Protein AF-B6XGQ4-F1 (afdb_monomer_lite)

pLDDT: mean 86.27, std 8.06, range [52.72, 95.56]

Secondary structure (DSSP, 8-state):
--HHHHHHHHHIIIIIS--SS-HHHHHHHHHHHHHHHHHHHHHHHHHSPPSEEEETTHHHHHHHHS----BSS--SSEEEEE--S--

Structure (mmCIF, N/CA/C/O backbone):
data_AF-B6XGQ4-F1
#
_entry.id   AF-B6XGQ4-F1
#
loop_
_atom_site.group_PDB
_atom_site.id
_atom_site.type_symbol
_atom_site.label_atom_id
_atom_site.label_alt_id
_atom_site.label_comp_id
_atom_site.label_asym_id
_atom_site.label_entity_id
_atom_site.label_seq_id
_atom_site.pdbx_PDB_ins_code
_atom_site.Cartn_x
_atom_site.Cartn_y
_atom_site.Cartn_z
_atom_site.occupancy
_atom_site.B_iso_or_equiv
_atom_site.auth_seq_id
_atom_site.auth_comp_id
_atom_site.auth_asym_id
_atom_site.auth_atom_id
_atom_site.pdbx_PDB_model_num
ATOM 1 N N . MET A 1 1 ? 13.606 0.183 5.482 1.00 52.72 1 MET A N 1
ATOM 2 C CA . MET A 1 1 ? 12.909 0.291 4.182 1.00 52.72 1 MET A CA 1
ATOM 3 C C . MET A 1 1 ? 11.434 0.014 4.447 1.00 52.72 1 MET A C 1
ATOM 5 O O . MET A 1 1 ? 11.172 -0.857 5.267 1.00 52.72 1 MET A O 1
ATOM 9 N N . ASP A 1 2 ? 10.497 0.773 3.872 1.00 81.19 2 ASP A N 1
ATOM 10 C CA . ASP A 1 2 ? 9.056 0.516 4.056 1.00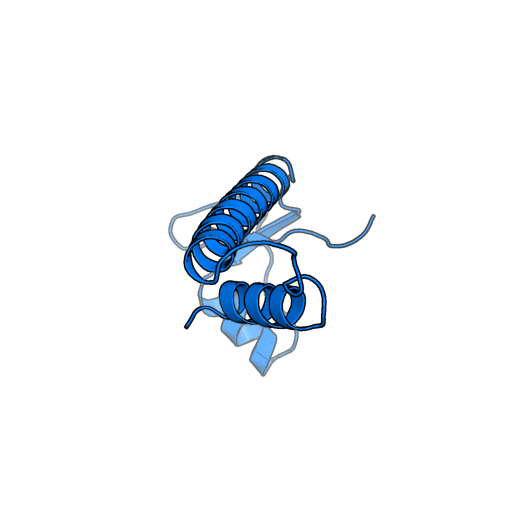 81.19 2 ASP A CA 1
ATOM 11 C C . ASP A 1 2 ? 8.691 -0.860 3.459 1.00 81.19 2 ASP A C 1
ATOM 13 O O . ASP A 1 2 ? 9.157 -1.199 2.369 1.00 81.19 2 ASP A O 1
ATOM 17 N N . LYS A 1 3 ? 7.876 -1.651 4.170 1.00 79.81 3 LYS A N 1
ATOM 18 C CA . LYS A 1 3 ? 7.376 -2.955 3.701 1.00 79.81 3 LYS A CA 1
ATOM 19 C C . LYS A 1 3 ? 6.655 -2.828 2.359 1.00 79.81 3 LYS A C 1
ATOM 21 O O . LYS A 1 3 ? 6.777 -3.715 1.522 1.00 79.81 3 LYS A O 1
ATOM 26 N N . SER A 1 4 ? 5.951 -1.714 2.142 1.00 78.94 4 SER A N 1
ATOM 27 C CA . SER A 1 4 ? 5.250 -1.437 0.883 1.00 78.94 4 SER A CA 1
ATOM 28 C C . SER A 1 4 ? 6.217 -1.383 -0.309 1.00 78.94 4 SER A C 1
ATOM 30 O O . SER A 1 4 ? 5.957 -1.957 -1.365 1.00 78.94 4 SER A O 1
ATOM 32 N N . ARG A 1 5 ? 7.381 -0.757 -0.111 1.00 83.69 5 ARG A N 1
ATOM 33 C CA . ARG A 1 5 ? 8.436 -0.662 -1.116 1.00 83.69 5 ARG A CA 1
ATOM 34 C C . ARG A 1 5 ? 9.092 -2.014 -1.371 1.00 83.69 5 ARG A C 1
ATOM 36 O O . ARG A 1 5 ? 9.305 -2.352 -2.526 1.00 83.69 5 ARG A O 1
ATOM 43 N N . GLN A 1 6 ? 9.358 -2.799 -0.327 1.00 88.38 6 GLN A N 1
ATOM 44 C CA . GLN A 1 6 ? 9.919 -4.147 -0.488 1.00 88.38 6 GLN A CA 1
ATOM 45 C C . GLN A 1 6 ? 9.010 -5.046 -1.336 1.00 88.38 6 GLN A C 1
ATOM 47 O O . GLN A 1 6 ? 9.488 -5.648 -2.290 1.00 88.38 6 GLN A O 1
ATOM 52 N N . GLN A 1 7 ? 7.701 -5.053 -1.064 1.00 86.62 7 GLN A N 1
ATOM 53 C CA . GLN A 1 7 ? 6.726 -5.828 -1.843 1.00 86.62 7 GLN A CA 1
ATOM 54 C C . GLN A 1 7 ? 6.702 -5.429 -3.324 1.00 86.62 7 GLN A C 1
ATOM 56 O O . GLN A 1 7 ? 6.674 -6.289 -4.203 1.00 86.62 7 GLN A O 1
ATOM 61 N N . PHE A 1 8 ? 6.741 -4.125 -3.617 1.00 89.88 8 PHE A N 1
ATOM 62 C CA . PHE A 1 8 ? 6.826 -3.643 -4.995 1.00 89.88 8 PHE A CA 1
ATOM 63 C C . PHE A 1 8 ? 8.131 -4.082 -5.676 1.00 89.88 8 PHE A C 1
ATOM 65 O O . PHE A 1 8 ? 8.117 -4.503 -6.830 1.00 89.88 8 PHE A O 1
ATOM 72 N N . GLU A 1 9 ? 9.264 -3.985 -4.978 1.00 88.81 9 GLU A N 1
ATOM 73 C CA . GLU A 1 9 ? 10.566 -4.357 -5.532 1.00 88.81 9 GLU A CA 1
ATOM 74 C C . GLU A 1 9 ? 10.677 -5.866 -5.786 1.00 88.81 9 GLU A C 1
ATOM 76 O O . GLU A 1 9 ? 11.210 -6.258 -6.821 1.00 88.81 9 GLU A O 1
ATOM 81 N N . GLU A 1 10 ? 10.130 -6.703 -4.902 1.00 90.50 10 GLU A N 1
ATOM 82 C CA . GLU A 1 10 ? 10.013 -8.153 -5.103 1.00 90.50 10 GLU A CA 1
ATOM 83 C C . GLU A 1 10 ? 9.166 -8.480 -6.336 1.00 90.50 10 GLU A C 1
ATOM 85 O O . GLU A 1 10 ? 9.608 -9.246 -7.194 1.00 90.50 10 GLU A O 1
ATOM 90 N N . TRP A 1 11 ? 7.992 -7.849 -6.475 1.00 88.88 11 TRP A N 1
ATOM 91 C CA . TRP A 1 11 ? 7.154 -7.991 -7.665 1.00 88.88 11 TRP A CA 1
ATOM 92 C C . TRP A 1 11 ? 7.915 -7.586 -8.932 1.00 88.88 11 TRP A C 1
ATOM 94 O O . TRP A 1 11 ? 8.019 -8.379 -9.865 1.00 88.88 11 TRP A O 1
ATOM 104 N N . PHE A 1 12 ? 8.518 -6.397 -8.955 1.00 87.69 12 PHE A N 1
ATOM 105 C CA . PHE A 1 12 ? 9.248 -5.904 -10.123 1.00 87.69 12 PHE A CA 1
ATOM 106 C C . PHE A 1 12 ? 10.399 -6.849 -10.511 1.00 87.69 12 PHE A C 1
ATOM 108 O O . PHE A 1 12 ? 10.582 -7.172 -11.683 1.00 87.69 12 PHE A O 1
ATOM 115 N N . ASN A 1 13 ? 11.138 -7.362 -9.526 1.00 86.56 13 ASN A N 1
ATOM 116 C CA . ASN A 1 13 ? 12.280 -8.246 -9.753 1.00 86.56 13 ASN A CA 1
ATOM 117 C C . ASN A 1 13 ? 11.889 -9.703 -10.075 1.00 86.56 13 ASN A C 1
ATOM 119 O O . ASN A 1 13 ? 12.737 -10.454 -10.550 1.00 86.56 13 ASN A O 1
ATOM 123 N N . SER A 1 14 ? 10.631 -10.116 -9.876 1.00 87.25 14 SER A N 1
ATOM 124 C CA . SER A 1 14 ? 10.148 -11.492 -10.122 1.00 87.25 14 SER A CA 1
ATOM 125 C C . SER A 1 14 ? 10.003 -11.891 -11.605 1.00 87.25 14 SER A C 1
ATOM 127 O O . SER A 1 14 ? 9.402 -12.915 -11.919 1.00 87.25 14 SER A O 1
ATOM 129 N N . GLY A 1 15 ? 10.569 -11.104 -12.524 1.00 75.88 15 GLY A N 1
ATOM 130 C CA . GLY A 1 15 ? 10.482 -11.311 -13.977 1.00 75.88 15 GLY A CA 1
ATOM 131 C C . GLY A 1 15 ? 9.744 -10.198 -14.722 1.00 75.88 15 GLY A C 1
ATOM 132 O O . GLY A 1 15 ? 9.703 -10.205 -15.946 1.00 75.88 15 GLY A O 1
ATOM 133 N N . HIS A 1 16 ? 9.205 -9.206 -14.009 1.00 72.00 16 HIS A N 1
ATOM 134 C CA . HIS A 1 16 ? 8.555 -8.035 -14.610 1.00 72.00 16 HIS A CA 1
ATOM 135 C C . HIS A 1 16 ? 9.538 -6.905 -14.975 1.00 72.00 16 HIS A C 1
ATOM 137 O O . HIS A 1 16 ? 9.174 -5.990 -15.710 1.00 72.00 16 HIS A O 1
ATOM 143 N N . GLY A 1 17 ? 10.780 -6.976 -14.486 1.00 67.88 17 GLY A N 1
ATOM 144 C CA . GLY A 1 17 ? 11.868 -6.037 -14.777 1.00 67.88 17 GLY A CA 1
ATOM 145 C C . GLY A 1 17 ? 12.802 -6.468 -15.914 1.00 67.88 17 GLY A C 1
ATOM 146 O O . GLY A 1 17 ? 13.692 -5.696 -16.279 1.00 67.88 17 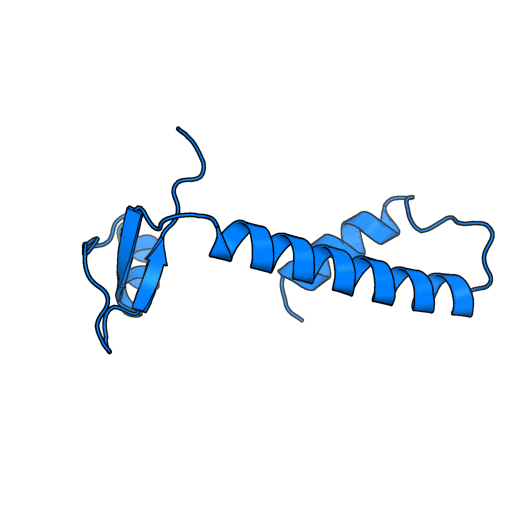GLY A O 1
ATOM 147 N N . ASP A 1 18 ? 12.615 -7.668 -16.482 1.00 75.19 18 ASP A N 1
ATOM 148 C CA . ASP A 1 18 ? 13.364 -8.117 -17.662 1.00 75.19 18 ASP A CA 1
ATOM 149 C C . ASP A 1 18 ? 12.769 -7.496 -18.928 1.00 75.19 18 ASP A C 1
ATOM 151 O O . ASP A 1 18 ? 11.953 -8.069 -19.648 1.00 75.19 18 ASP A O 1
ATOM 155 N N . LEU A 1 19 ? 13.114 -6.229 -19.118 1.00 78.75 19 LEU A N 1
ATOM 156 C CA . LEU A 1 19 ? 12.577 -5.375 -20.160 1.00 78.75 19 LEU A CA 1
ATOM 157 C C . LEU A 1 19 ? 13.702 -4.958 -21.111 1.00 78.75 19 LEU A C 1
ATOM 159 O O . LEU A 1 19 ? 14.843 -4.798 -20.664 1.00 78.75 19 LEU A O 1
ATOM 163 N N . PRO A 1 20 ? 13.402 -4.717 -22.403 1.00 86.31 20 PRO A N 1
ATOM 164 C CA . PRO A 1 20 ? 14.390 -4.347 -23.417 1.00 86.31 20 PRO A CA 1
ATOM 165 C C . PRO A 1 20 ? 14.827 -2.873 -23.289 1.00 86.31 20 PRO A C 1
ATOM 167 O O . PRO A 1 20 ? 14.844 -2.122 -24.262 1.00 86.31 20 PRO A O 1
ATOM 170 N N . TYR A 1 21 ? 15.163 -2.443 -22.073 1.00 84.81 21 TYR A N 1
ATOM 171 C CA . TYR A 1 21 ? 15.656 -1.112 -21.737 1.00 84.81 21 TYR A CA 1
ATOM 172 C C . TYR A 1 21 ? 17.097 -1.191 -21.229 1.00 84.81 21 TYR A C 1
ATOM 174 O O . TYR A 1 21 ? 17.551 -2.227 -20.741 1.00 84.81 21 TYR A O 1
ATOM 182 N N . SER A 1 22 ? 17.818 -0.071 -21.310 1.00 90.44 22 SER A N 1
ATOM 183 C CA . SER A 1 22 ? 19.094 0.080 -20.607 1.00 90.44 22 SER A CA 1
ATOM 184 C C . SER A 1 22 ? 18.890 -0.033 -19.095 1.00 90.44 22 SER A C 1
ATOM 186 O O . SER A 1 22 ? 17.788 0.199 -18.601 1.00 90.44 22 SER A O 1
ATOM 188 N N . GLU A 1 23 ? 19.953 -0.312 -18.340 1.00 88.62 23 GLU A N 1
ATOM 189 C CA . GLU A 1 23 ? 19.874 -0.356 -16.870 1.00 88.62 23 GLU A CA 1
ATOM 190 C C . GLU A 1 23 ? 19.305 0.945 -16.287 1.00 88.62 23 GLU A C 1
ATOM 192 O O . GLU A 1 23 ? 18.394 0.913 -15.463 1.00 88.62 23 GLU A O 1
ATOM 197 N N . LYS A 1 24 ? 19.725 2.098 -16.825 1.00 90.69 24 LYS A N 1
ATOM 198 C CA . LYS A 1 24 ? 19.147 3.394 -16.453 1.00 90.69 24 LYS A CA 1
ATOM 199 C C . LYS A 1 24 ? 17.652 3.487 -16.788 1.00 90.69 24 LYS A C 1
ATOM 201 O O . LYS A 1 24 ? 16.867 3.956 -15.971 1.00 90.69 24 LYS A O 1
ATOM 206 N N . GLY A 1 25 ? 17.243 3.001 -17.961 1.00 89.56 25 GLY A N 1
ATOM 207 C CA . GLY A 1 25 ? 15.833 2.960 -18.351 1.00 89.56 25 GLY A CA 1
ATOM 208 C C . GLY A 1 25 ? 14.987 2.058 -17.447 1.00 89.56 25 GLY A C 1
ATOM 209 O O . GLY A 1 25 ? 13.858 2.414 -17.117 1.00 89.56 25 GLY A O 1
ATOM 210 N N . LYS A 1 26 ? 15.537 0.926 -16.987 1.00 88.00 26 LYS A N 1
ATOM 211 C CA . LYS A 1 26 ? 14.876 0.041 -16.015 1.00 88.00 26 LYS A CA 1
ATOM 212 C C . LYS A 1 26 ? 14.709 0.723 -14.657 1.00 88.00 26 LYS A C 1
ATOM 214 O O . LYS A 1 26 ? 13.640 0.612 -14.061 1.00 88.00 26 LYS A O 1
ATOM 219 N N . GLU A 1 27 ? 15.721 1.447 -14.180 1.00 89.38 27 GLU A N 1
ATOM 220 C CA . GLU A 1 27 ? 15.640 2.221 -12.932 1.00 89.38 27 GLU A CA 1
ATOM 221 C C . GLU A 1 27 ? 14.579 3.325 -12.998 1.00 89.38 27 GLU A C 1
ATOM 223 O O . GLU A 1 27 ? 13.756 3.447 -12.088 1.00 89.38 27 GLU A O 1
ATOM 228 N N . ASP A 1 28 ? 14.567 4.100 -14.085 1.00 91.31 28 ASP A N 1
ATOM 229 C CA . ASP A 1 28 ? 13.605 5.189 -14.274 1.00 91.31 28 ASP A CA 1
ATOM 230 C C . ASP A 1 28 ? 12.171 4.644 -14.377 1.00 91.31 28 ASP A C 1
ATOM 232 O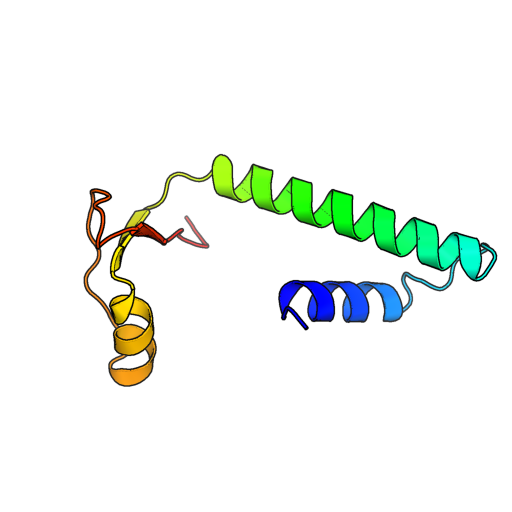 O . ASP A 1 28 ? 1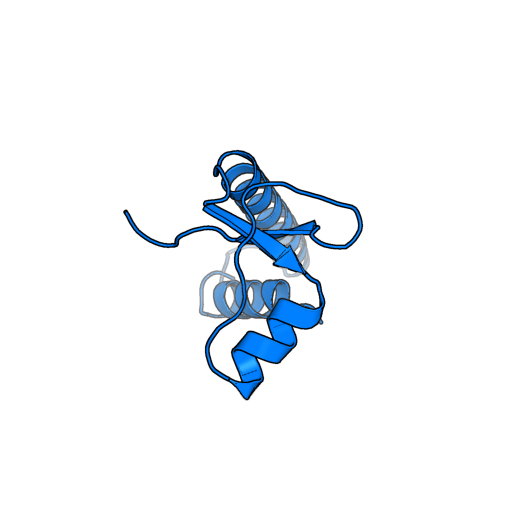1.246 5.174 -13.755 1.00 91.31 28 ASP A O 1
ATOM 236 N N . LEU A 1 29 ? 11.989 3.523 -15.081 1.00 89.56 29 LEU A N 1
ATOM 237 C CA . LEU A 1 29 ? 10.704 2.837 -15.163 1.00 89.56 29 LEU A CA 1
ATOM 238 C C . LEU A 1 29 ? 10.255 2.288 -13.803 1.00 89.56 29 LEU A C 1
ATOM 240 O O . LEU A 1 29 ? 9.094 2.455 -13.429 1.00 89.56 29 LEU A O 1
ATOM 244 N N . LYS A 1 30 ? 11.163 1.671 -13.039 1.00 89.50 30 LYS A N 1
ATOM 245 C CA . LYS A 1 30 ? 10.881 1.175 -11.686 1.00 89.50 30 LYS A CA 1
ATOM 246 C C . LYS A 1 30 ? 10.387 2.305 -10.778 1.00 89.50 30 LYS A C 1
ATOM 248 O O . LYS A 1 30 ? 9.419 2.118 -10.043 1.00 89.50 30 LYS A O 1
ATOM 253 N N . ALA A 1 31 ? 11.012 3.481 -10.854 1.00 91.06 31 ALA A N 1
ATOM 254 C CA . ALA A 1 31 ? 10.600 4.655 -10.091 1.00 91.06 31 ALA A CA 1
ATOM 255 C C . ALA A 1 31 ? 9.203 5.157 -10.499 1.00 91.06 31 ALA A C 1
ATOM 257 O O . ALA A 1 31 ? 8.360 5.391 -9.632 1.00 91.06 31 ALA A O 1
ATOM 258 N N . LEU A 1 32 ? 8.931 5.270 -11.803 1.00 93.06 32 LEU A N 1
ATOM 259 C CA . LEU A 1 32 ? 7.635 5.725 -12.317 1.00 93.06 32 LEU A CA 1
ATOM 260 C C . LEU A 1 32 ? 6.492 4.760 -11.963 1.00 93.06 32 LEU A C 1
ATOM 262 O O . LEU A 1 32 ? 5.401 5.189 -11.574 1.00 93.06 32 LEU A O 1
ATOM 266 N N . LEU A 1 33 ? 6.737 3.453 -12.070 1.00 91.75 33 LEU A N 1
ATOM 267 C CA . LEU A 1 33 ? 5.769 2.423 -11.695 1.00 91.75 33 LEU A CA 1
ATOM 268 C C . LEU A 1 33 ? 5.475 2.457 -10.195 1.00 91.75 33 LEU A C 1
ATOM 270 O O . LEU A 1 33 ? 4.312 2.364 -9.806 1.00 91.75 33 LEU A O 1
ATOM 274 N N . PHE A 1 34 ? 6.498 2.658 -9.359 1.00 90.81 34 PHE A N 1
ATOM 275 C CA . PHE A 1 34 ? 6.306 2.804 -7.918 1.00 90.81 34 PHE A CA 1
ATOM 276 C C . PHE A 1 34 ? 5.443 4.026 -7.579 1.00 90.81 34 PHE A C 1
ATOM 278 O O . PHE A 1 34 ? 4.491 3.904 -6.811 1.00 90.81 34 PHE A O 1
ATOM 285 N N . GLN A 1 35 ? 5.725 5.185 -8.184 1.00 91.69 35 GLN A N 1
ATOM 286 C CA . GLN A 1 35 ? 4.927 6.403 -7.989 1.00 91.69 35 GLN A CA 1
ATOM 287 C C . GLN A 1 35 ? 3.468 6.202 -8.411 1.00 91.69 35 GLN A C 1
ATOM 289 O O . GLN A 1 35 ? 2.553 6.571 -7.678 1.00 91.69 35 GLN A O 1
ATOM 294 N N . SER A 1 36 ? 3.250 5.574 -9.568 1.00 90.75 36 SER A N 1
ATOM 295 C CA . SER A 1 36 ? 1.907 5.295 -10.092 1.00 90.75 36 SER A CA 1
ATOM 296 C C . SER A 1 36 ? 1.133 4.335 -9.185 1.00 90.75 36 SER A C 1
ATOM 298 O O . SER A 1 36 ? -0.041 4.555 -8.888 1.00 90.75 36 SER A O 1
ATOM 300 N N . TRP A 1 37 ? 1.804 3.289 -8.697 1.00 88.00 37 TRP A N 1
ATOM 301 C CA . TRP A 1 37 ? 1.239 2.342 -7.739 1.00 88.00 37 TRP A CA 1
ATOM 302 C C . TRP A 1 37 ? 0.877 3.018 -6.414 1.00 88.00 37 TRP A C 1
ATOM 304 O O . TRP A 1 37 ? -0.229 2.825 -5.906 1.00 88.00 37 TRP A O 1
ATOM 314 N N . GLN A 1 38 ? 1.770 3.852 -5.877 1.00 87.38 38 GLN A N 1
ATOM 315 C CA . GLN A 1 38 ? 1.520 4.596 -4.646 1.00 87.38 38 GLN A CA 1
ATOM 316 C C . GLN A 1 38 ? 0.318 5.543 -4.803 1.00 87.38 38 GLN A C 1
ATOM 318 O O . GLN A 1 38 ? -0.598 5.494 -3.984 1.00 87.38 38 GLN A O 1
ATOM 323 N N . ALA A 1 39 ? 0.263 6.321 -5.889 1.00 86.44 39 ALA A N 1
ATOM 324 C CA . ALA A 1 39 ? -0.849 7.229 -6.175 1.00 86.44 39 ALA A CA 1
ATOM 325 C C . ALA A 1 39 ? -2.190 6.488 -6.326 1.00 86.44 39 ALA A C 1
ATOM 327 O O . ALA A 1 39 ? -3.216 6.931 -5.807 1.00 86.44 39 ALA A O 1
ATOM 328 N N . SER A 1 40 ? -2.191 5.325 -6.988 1.00 84.38 40 SER A N 1
ATOM 329 C CA . SER A 1 40 ? -3.381 4.475 -7.101 1.00 84.38 40 SER A CA 1
ATOM 330 C C . SER A 1 40 ? -3.868 3.989 -5.733 1.00 84.38 40 SER A C 1
ATOM 332 O O . SER A 1 40 ? -5.065 4.050 -5.453 1.00 84.38 40 SER A O 1
ATOM 334 N N . ARG A 1 41 ? -2.954 3.564 -4.851 1.00 82.12 41 ARG A N 1
ATOM 335 C CA . ARG A 1 41 ? -3.299 3.125 -3.491 1.00 82.12 41 ARG A CA 1
ATOM 336 C C . ARG A 1 41 ? -3.852 4.255 -2.634 1.00 82.12 41 ARG A C 1
ATOM 338 O O . ARG A 1 41 ? -4.841 4.044 -1.941 1.00 82.12 41 ARG A O 1
ATOM 345 N N . GLU A 1 42 ? -3.243 5.434 -2.689 1.00 80.25 42 GLU A N 1
ATOM 346 C CA . GLU A 1 42 ? -3.740 6.617 -1.980 1.00 80.25 42 GLU A CA 1
ATOM 347 C C . GLU A 1 42 ? -5.144 6.998 -2.469 1.00 80.25 42 GLU A C 1
ATOM 349 O O . GLU A 1 42 ? -6.034 7.236 -1.658 1.00 80.25 42 GLU A O 1
ATOM 354 N N . SER A 1 43 ? -5.383 6.967 -3.784 1.00 77.25 43 SER A N 1
ATOM 355 C CA . SER A 1 43 ? -6.711 7.209 -4.359 1.00 77.25 43 SER A CA 1
ATOM 356 C C . SER A 1 43 ? -7.746 6.166 -3.921 1.00 77.25 43 SER A C 1
ATOM 358 O O . SER A 1 43 ? -8.862 6.534 -3.558 1.00 77.25 43 SER A O 1
ATOM 360 N N . LEU A 1 44 ? -7.385 4.879 -3.911 1.00 76.50 44 LEU A N 1
ATOM 361 C CA . LEU A 1 44 ? -8.245 3.802 -3.414 1.00 76.50 44 LEU A CA 1
ATOM 362 C C . LEU A 1 44 ? -8.615 4.026 -1.946 1.00 76.50 44 LEU A C 1
ATOM 364 O O . LEU A 1 44 ? -9.793 4.024 -1.618 1.00 76.50 44 LEU A O 1
ATOM 368 N N . ILE A 1 45 ? -7.631 4.277 -1.081 1.00 74.25 45 ILE A N 1
ATOM 369 C CA . ILE A 1 45 ? -7.854 4.498 0.355 1.00 74.25 45 ILE A CA 1
ATOM 370 C C . ILE A 1 45 ? -8.722 5.738 0.600 1.00 74.25 45 ILE A C 1
ATOM 372 O O . ILE A 1 45 ? -9.631 5.684 1.423 1.00 74.25 45 ILE A O 1
ATOM 376 N N . ASN A 1 46 ? -8.489 6.831 -0.132 1.00 71.12 46 ASN A N 1
ATOM 377 C CA . ASN A 1 46 ? -9.258 8.071 0.017 1.00 71.12 46 ASN A CA 1
ATOM 378 C C . ASN A 1 46 ? -10.721 7.941 -0.435 1.00 71.12 46 ASN A C 1
ATOM 380 O O . ASN A 1 46 ? -11.562 8.709 0.021 1.00 71.12 46 ASN A O 1
ATOM 384 N N . ASN A 1 47 ? -11.026 6.990 -1.320 1.00 75.44 47 ASN A N 1
ATOM 385 C CA . ASN A 1 47 ? -12.390 6.721 -1.777 1.00 75.44 47 ASN A CA 1
ATOM 386 C C . ASN A 1 47 ? -13.120 5.667 -0.929 1.00 75.44 47 ASN A C 1
ATOM 388 O O . ASN A 1 47 ? -14.310 5.437 -1.140 1.00 75.44 47 ASN A O 1
ATOM 392 N N . LEU A 1 48 ? -12.431 5.000 0.002 1.00 81.31 48 LEU A N 1
ATOM 393 C CA . LEU A 1 48 ? -13.061 4.061 0.923 1.00 81.31 48 LEU A CA 1
ATOM 394 C C . LEU A 1 48 ? -13.581 4.814 2.146 1.00 81.31 48 LEU A C 1
ATOM 396 O O . LEU A 1 48 ? -12.829 5.510 2.826 1.00 81.31 48 LEU A O 1
ATOM 400 N N . GLU A 1 49 ? -14.858 4.623 2.471 1.00 85.38 49 GLU A N 1
ATOM 401 C CA . GLU A 1 49 ? -15.363 5.040 3.775 1.00 85.38 49 GLU A CA 1
ATOM 402 C C . GLU A 1 49 ? -14.828 4.084 4.853 1.00 85.38 49 GLU A C 1
ATOM 404 O O . GLU A 1 49 ? -14.993 2.860 4.731 1.00 85.38 49 GLU A O 1
ATOM 409 N N . PRO A 1 50 ? -14.154 4.600 5.896 1.00 89.19 50 PRO A N 1
ATOM 410 C CA . PRO A 1 50 ? -13.709 3.767 7.000 1.00 89.19 50 PRO A CA 1
ATOM 411 C C . PRO A 1 50 ? -14.921 3.200 7.744 1.00 89.19 50 PRO A C 1
ATOM 413 O O . PRO A 1 50 ? -15.926 3.878 7.934 1.00 89.19 50 PRO A O 1
ATOM 416 N N . VAL A 1 51 ? -14.809 1.959 8.217 1.00 90.75 51 VAL A N 1
ATOM 417 C CA . VAL A 1 51 ? -15.842 1.345 9.073 1.00 90.75 51 VAL A CA 1
ATOM 418 C C . VAL A 1 51 ? -15.790 1.856 10.514 1.00 90.75 51 VAL A C 1
ATOM 420 O O . VAL A 1 51 ? -16.687 1.581 11.302 1.00 90.75 51 VAL A O 1
ATOM 423 N N . GLY A 1 52 ? -14.724 2.576 10.856 1.00 93.19 52 GLY A N 1
ATOM 424 C CA . GLY A 1 52 ? -14.517 3.247 12.128 1.00 93.19 52 GLY A CA 1
ATOM 425 C C . GLY A 1 52 ? -13.041 3.575 12.332 1.00 93.19 52 GLY A C 1
ATOM 426 O O . GLY A 1 52 ? -12.207 3.395 11.439 1.00 93.19 52 GLY A O 1
ATOM 427 N N . TYR A 1 53 ? -12.716 4.040 13.528 1.00 94.31 53 TYR A N 1
ATOM 428 C CA . TYR A 1 53 ? -11.399 4.522 13.906 1.00 94.31 53 TYR A CA 1
ATOM 429 C C . TYR A 1 53 ? -10.929 3.875 15.205 1.00 94.31 53 TYR A C 1
ATOM 431 O O . TYR A 1 53 ? -11.713 3.596 16.117 1.00 94.31 53 TYR A O 1
ATOM 439 N N . ILE A 1 54 ? -9.621 3.671 15.311 1.00 95.56 54 ILE A N 1
ATOM 440 C CA . ILE A 1 54 ? -8.984 3.169 16.528 1.00 95.56 54 ILE A CA 1
ATOM 441 C C . ILE A 1 54 ? -7.982 4.183 17.072 1.00 95.56 54 ILE A C 1
ATOM 443 O O . ILE A 1 54 ? -7.484 5.063 16.361 1.00 95.56 54 ILE A O 1
ATOM 447 N N . THR A 1 55 ? -7.688 4.050 18.362 1.00 94.12 55 THR A N 1
ATOM 448 C CA . THR A 1 55 ? -6.573 4.756 18.990 1.00 94.12 55 THR A CA 1
ATOM 449 C C . THR A 1 55 ? -5.241 4.182 18.526 1.00 94.12 55 THR A C 1
ATOM 451 O O . THR A 1 55 ? -5.165 3.032 18.089 1.00 94.12 55 THR A O 1
ATOM 454 N N . SER A 1 56 ? -4.157 4.937 18.711 1.00 90.00 56 SER A N 1
ATOM 455 C CA . SER A 1 56 ? -2.799 4.443 18.444 1.00 90.00 56 SER A CA 1
ATOM 456 C C . SER A 1 56 ? -2.476 3.162 19.222 1.00 90.00 56 SER A C 1
ATOM 458 O O . SER A 1 56 ? -1.898 2.234 18.664 1.00 90.00 56 SER A O 1
ATOM 460 N N . SER A 1 57 ? -2.925 3.071 20.481 1.00 90.81 57 SER A N 1
ATOM 461 C CA . SER A 1 57 ? -2.799 1.863 21.313 1.00 90.81 57 SER A CA 1
ATOM 462 C C . SER A 1 57 ? -3.632 0.679 20.815 1.00 90.81 57 SER A C 1
ATOM 464 O O . SER A 1 57 ? -3.374 -0.459 21.193 1.00 90.81 57 SER A O 1
ATOM 466 N N . GLY A 1 58 ? -4.617 0.915 19.943 1.00 91.19 58 GLY A N 1
ATOM 467 C CA . GLY A 1 58 ? -5.447 -0.141 19.377 1.00 91.19 58 GLY A CA 1
ATOM 468 C C . GLY A 1 58 ? -4.653 -1.142 18.539 1.00 91.19 58 GLY A C 1
ATOM 469 O O . GLY A 1 58 ? -5.005 -2.317 18.502 1.00 91.19 58 GLY A O 1
ATOM 470 N N . VAL A 1 59 ? -3.545 -0.713 17.922 1.00 90.25 59 VAL A N 1
ATOM 471 C CA . VAL A 1 59 ? -2.644 -1.610 17.180 1.00 90.25 59 VAL A CA 1
ATOM 472 C C . VAL A 1 59 ? -1.973 -2.617 18.115 1.00 90.25 59 VAL A C 1
ATOM 474 O O . VAL A 1 59 ? -1.838 -3.789 17.761 1.00 90.25 59 VAL A O 1
ATOM 477 N N . ASP A 1 60 ? -1.567 -2.176 19.304 1.00 93.44 60 ASP A N 1
ATOM 478 C CA . ASP A 1 60 ? -0.937 -3.044 20.298 1.00 93.44 60 ASP A CA 1
ATOM 479 C C . ASP A 1 60 ? -1.971 -3.980 20.934 1.00 93.44 60 ASP A C 1
ATOM 481 O O . ASP A 1 60 ? -1.722 -5.180 21.031 1.00 93.44 60 ASP A O 1
ATOM 485 N N . ASN A 1 61 ? -3.180 -3.480 21.214 1.00 93.12 61 ASN A N 1
ATOM 486 C CA . ASN A 1 61 ? -4.289 -4.302 21.703 1.00 93.12 61 ASN A CA 1
ATOM 487 C C . ASN A 1 61 ? -4.649 -5.445 20.737 1.00 93.12 61 ASN A C 1
ATOM 489 O O . ASN A 1 61 ? -4.858 -6.575 21.174 1.00 93.12 61 ASN A O 1
ATOM 493 N N . ILE A 1 62 ? -4.674 -5.185 19.423 1.00 92.62 62 ILE A N 1
ATOM 494 C CA . ILE A 1 62 ? -4.918 -6.235 18.419 1.00 92.62 62 ILE A CA 1
ATOM 495 C C . ILE A 1 62 ? -3.828 -7.311 18.483 1.00 92.62 62 ILE A C 1
ATOM 497 O O . ILE A 1 62 ? -4.142 -8.495 18.388 1.00 92.62 62 ILE A O 1
ATOM 501 N N . LYS A 1 63 ? -2.556 -6.927 18.640 1.00 92.69 63 LYS A N 1
ATOM 502 C CA . LYS A 1 63 ? -1.446 -7.891 18.702 1.00 92.69 63 LYS A CA 1
ATOM 503 C C . LYS A 1 63 ? -1.472 -8.737 19.972 1.00 92.69 63 LYS A C 1
ATOM 505 O O . LYS A 1 63 ? -1.139 -9.914 19.901 1.00 92.69 63 LYS A O 1
ATOM 510 N N . GLU A 1 64 ? -1.816 -8.138 21.109 1.00 95.38 64 GLU A N 1
ATOM 511 C CA . GLU A 1 64 ? -1.780 -8.808 22.413 1.00 95.38 64 GLU A CA 1
ATOM 512 C C . GLU A 1 64 ? -3.050 -9.626 22.684 1.00 95.38 64 GLU A C 1
ATOM 514 O O . GLU A 1 64 ? -2.968 -10.774 23.116 1.00 95.38 64 GLU A O 1
ATOM 519 N N . TYR A 1 65 ? -4.223 -9.062 22.388 1.00 95.38 65 TYR A N 1
ATOM 520 C CA . TYR A 1 65 ? -5.517 -9.635 22.770 1.00 95.38 65 TYR A CA 1
ATOM 521 C C . TYR A 1 65 ? -6.340 -10.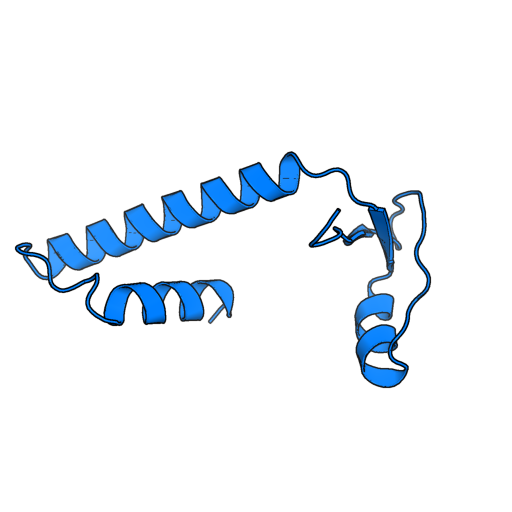151 21.585 1.00 95.38 65 TYR A C 1
ATOM 523 O O . TYR A 1 65 ? -7.353 -10.818 21.788 1.00 95.38 65 TYR A O 1
ATOM 531 N N . GLY A 1 66 ? -5.950 -9.835 20.347 1.00 93.38 66 GLY A N 1
ATOM 532 C CA . GLY A 1 66 ? -6.700 -10.203 19.142 1.00 93.38 66 GLY A CA 1
ATOM 533 C C . GLY A 1 66 ? -7.893 -9.294 18.826 1.00 93.38 66 GLY A C 1
ATOM 534 O O . GLY A 1 66 ? -8.591 -9.537 17.844 1.00 93.38 66 GLY A O 1
ATOM 535 N N . TYR A 1 67 ? -8.142 -8.244 19.617 1.00 92.00 67 TYR A N 1
ATOM 536 C CA . TYR A 1 67 ? -9.226 -7.284 19.385 1.00 92.00 67 TYR A CA 1
ATOM 537 C C . TYR A 1 67 ? -8.878 -5.880 19.903 1.00 92.00 67 TYR A C 1
ATOM 539 O O . TYR A 1 67 ? -7.962 -5.694 20.699 1.00 92.00 67 TYR A O 1
ATOM 547 N N . THR A 1 68 ? -9.629 -4.873 19.452 1.00 93.69 68 THR A N 1
ATOM 548 C CA . THR A 1 68 ? -9.574 -3.499 19.974 1.00 93.69 68 THR A CA 1
ATOM 549 C C . THR A 1 68 ? -10.950 -2.841 19.883 1.00 93.69 68 THR A C 1
ATOM 551 O O . THR A 1 68 ? -11.830 -3.325 19.171 1.00 93.69 68 THR A O 1
ATOM 554 N N . HIS A 1 69 ? -11.138 -1.731 20.595 1.00 92.44 69 HIS A N 1
ATOM 555 C CA . HIS A 1 69 ? -12.352 -0.928 20.496 1.00 92.44 69 HIS A CA 1
ATOM 556 C C . HIS A 1 69 ? -12.368 -0.111 19.197 1.00 92.44 69 HIS A 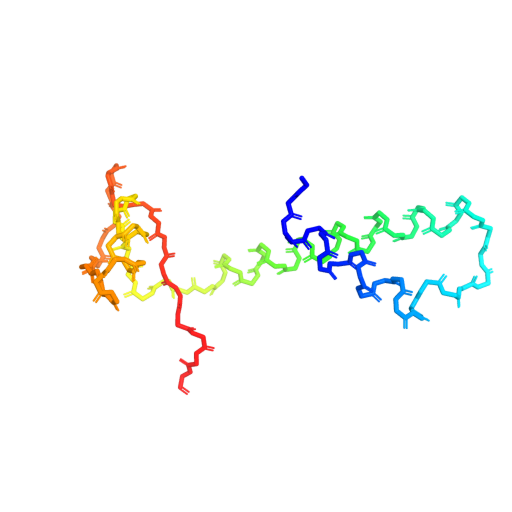C 1
ATOM 558 O O . HIS A 1 69 ? -11.388 0.569 18.880 1.00 92.44 69 HIS A O 1
ATOM 564 N N . LEU A 1 70 ? -13.486 -0.180 18.472 1.00 93.88 70 LEU A N 1
ATOM 565 C CA . LEU A 1 70 ? -13.759 0.590 17.261 1.00 93.88 70 LEU A CA 1
ATOM 566 C C . LEU A 1 70 ? -14.664 1.775 17.607 1.00 93.88 70 LEU A C 1
ATOM 568 O O . LEU A 1 70 ? -15.677 1.594 18.274 1.00 93.88 70 LEU A O 1
ATOM 572 N N . ASN A 1 71 ? -14.307 2.963 17.130 1.00 93.56 71 ASN A N 1
ATOM 573 C CA . ASN A 1 71 ? -15.057 4.197 17.352 1.00 93.56 71 ASN A CA 1
ATOM 574 C C . ASN A 1 71 ? -15.634 4.694 16.025 1.00 93.56 71 ASN A C 1
ATOM 576 O O . ASN A 1 71 ? -14.966 4.607 14.998 1.00 93.56 71 ASN A O 1
ATOM 580 N N . GLU A 1 72 ? -16.838 5.256 16.042 1.00 90.12 72 GLU A N 1
ATOM 581 C CA . GLU A 1 72 ? -17.467 5.796 14.828 1.00 90.12 72 GLU A CA 1
ATOM 582 C C . GLU A 1 72 ? -16.817 7.112 14.379 1.00 90.12 72 GLU A C 1
ATOM 584 O O . GLU A 1 72 ? -16.644 7.350 13.185 1.00 90.12 72 GLU A O 1
ATOM 589 N N . GLU A 1 73 ? -16.389 7.942 15.334 1.00 90.31 73 GLU A N 1
ATOM 590 C CA . GLU A 1 73 ? -15.861 9.279 15.067 1.00 90.31 73 GLU A CA 1
ATOM 591 C C . GLU A 1 73 ? -14.350 9.392 15.288 1.00 90.31 73 GLU A C 1
ATOM 593 O O . GLU A 1 73 ? -13.748 8.744 16.152 1.00 90.31 73 GLU A O 1
ATOM 598 N N . LYS A 1 74 ? -13.738 10.289 14.510 1.00 90.12 74 LYS A N 1
ATOM 599 C CA . LYS A 1 74 ? -12.328 10.651 14.627 1.00 90.12 74 LYS A CA 1
ATOM 600 C C . LYS A 1 74 ? -12.133 11.687 15.737 1.00 90.12 74 LYS A C 1
ATOM 602 O O . LYS A 1 74 ? -12.858 12.672 15.813 1.00 90.12 74 LYS A O 1
ATOM 607 N N . SER A 1 75 ? -11.083 11.527 16.535 1.00 89.69 75 SER A N 1
ATOM 608 C CA . SER A 1 75 ? -10.603 12.541 17.483 1.00 89.69 75 SER A CA 1
ATOM 609 C C . SER A 1 75 ? -9.074 12.626 17.457 1.00 89.69 75 SER A C 1
ATOM 611 O O . SER A 1 75 ? -8.416 11.863 16.752 1.00 89.69 75 SER A O 1
ATOM 613 N N . GLU A 1 76 ? -8.474 13.529 18.239 1.00 87.25 76 GLU A N 1
ATOM 614 C CA . GLU A 1 76 ? -7.007 13.644 18.325 1.00 87.25 76 GLU A CA 1
ATOM 615 C C . GLU A 1 76 ? -6.326 12.320 18.704 1.00 87.25 76 GLU A C 1
ATOM 617 O O . GLU A 1 76 ? -5.274 11.983 18.163 1.00 87.25 76 GLU A O 1
ATOM 622 N N . LYS A 1 77 ? -6.944 11.550 19.609 1.00 84.56 77 LYS A N 1
ATOM 623 C CA . LYS A 1 77 ? -6.416 10.262 20.087 1.00 84.56 77 LYS A CA 1
ATOM 624 C C . LYS A 1 77 ? -6.898 9.068 19.265 1.00 84.56 77 LYS A C 1
ATOM 626 O O . LYS A 1 77 ? -6.290 8.004 19.350 1.00 84.56 77 LYS A O 1
ATOM 631 N N . ILE A 1 78 ? -7.985 9.231 18.512 1.00 86.94 78 ILE A N 1
ATOM 632 C CA . ILE A 1 78 ? -8.665 8.189 17.736 1.00 86.94 78 ILE A CA 1
ATOM 633 C C . ILE A 1 78 ? -8.582 8.603 16.266 1.00 86.94 78 ILE A C 1
ATOM 635 O O . ILE A 1 78 ? -9.477 9.265 15.746 1.00 86.94 78 ILE A O 1
ATOM 639 N N . ASN A 1 79 ? -7.465 8.293 15.615 1.00 87.75 79 ASN A N 1
ATOM 640 C CA . ASN A 1 79 ? -7.142 8.869 14.309 1.00 87.75 79 ASN A CA 1
ATOM 641 C C . ASN A 1 79 ? -6.706 7.854 13.250 1.00 87.75 79 ASN A C 1
ATOM 643 O O . ASN A 1 79 ? -6.459 8.265 12.116 1.00 87.75 79 ASN A O 1
ATOM 647 N N . ILE A 1 80 ? -6.643 6.563 13.590 1.00 91.19 80 ILE A N 1
ATOM 648 C CA . ILE A 1 80 ? -6.277 5.502 12.651 1.00 91.19 80 ILE A CA 1
ATOM 649 C C . ILE A 1 80 ? -7.565 4.945 12.031 1.00 91.19 80 ILE A C 1
ATOM 651 O O . ILE A 1 80 ? -8.331 4.299 12.752 1.00 91.19 80 ILE A O 1
ATOM 655 N N . PRO A 1 81 ? -7.833 5.183 10.734 1.00 90.62 81 PRO A N 1
ATOM 656 C CA . PRO A 1 81 ? -9.001 4.626 10.064 1.00 90.62 81 PRO A CA 1
ATOM 657 C C . PRO A 1 81 ? -8.830 3.120 9.845 1.00 90.62 81 PRO A C 1
ATOM 659 O O . PRO A 1 81 ? -7.755 2.658 9.454 1.00 90.62 81 PRO A O 1
ATOM 662 N N . LEU A 1 82 ? -9.902 2.359 10.062 1.00 89.50 82 LEU A N 1
ATOM 663 C CA . LEU A 1 82 ? -9.985 0.956 9.678 1.00 89.50 82 LEU A CA 1
ATOM 664 C C . LEU A 1 82 ? -10.922 0.791 8.488 1.00 89.50 82 LEU A C 1
ATOM 666 O O . LEU A 1 82 ? -12.012 1.359 8.438 1.00 89.50 82 LEU A O 1
ATOM 670 N N . TYR A 1 83 ? -10.494 -0.037 7.545 1.00 86.56 83 TYR A N 1
ATOM 671 C CA . TYR A 1 83 ? -11.240 -0.376 6.343 1.00 86.56 83 TYR A CA 1
ATOM 672 C C . TYR A 1 83 ? -11.544 -1.868 6.367 1.00 86.56 83 TYR A C 1
ATOM 674 O O . TYR A 1 83 ? -10.730 -2.671 6.827 1.00 86.56 83 TYR A O 1
ATOM 682 N N . ARG A 1 84 ? -12.720 -2.249 5.875 1.00 81.12 84 ARG A N 1
ATOM 683 C CA . ARG A 1 84 ? -13.089 -3.655 5.721 1.00 81.12 84 ARG A CA 1
ATOM 684 C C . ARG A 1 84 ? -12.574 -4.147 4.370 1.00 81.12 84 ARG A C 1
ATOM 686 O O . ARG A 1 84 ? -12.801 -3.477 3.366 1.00 81.12 84 ARG A O 1
ATOM 693 N N . LEU A 1 85 ? -11.876 -5.283 4.362 1.00 73.94 85 LEU A N 1
ATOM 694 C CA . LEU A 1 85 ? -11.310 -5.856 3.136 1.00 73.94 85 LEU A CA 1
ATOM 695 C C . LEU A 1 85 ? -12.400 -6.394 2.186 1.00 73.94 85 LEU A C 1
ATOM 697 O O . LEU A 1 85 ? -12.214 -6.348 0.975 1.00 73.94 85 LEU A O 1
ATOM 701 N N . ASP A 1 86 ? -13.551 -6.802 2.738 1.00 72.62 86 ASP A N 1
ATOM 702 C CA . ASP A 1 86 ? -14.625 -7.498 2.020 1.00 72.62 86 ASP A CA 1
ATOM 703 C C . ASP A 1 86 ? -16.007 -6.854 2.288 1.00 72.62 86 ASP A C 1
ATOM 705 O O . ASP A 1 86 ? -16.237 -6.249 3.340 1.00 72.62 86 ASP A O 1
ATOM 709 N N . LYS A 1 87 ? -16.956 -6.995 1.357 1.00 54.59 87 LYS A N 1
ATOM 710 C CA . LYS A 1 87 ? -18.396 -6.832 1.626 1.00 54.59 87 LYS A CA 1
ATOM 711 C C . LYS A 1 87 ? -19.069 -8.192 1.591 1.00 54.59 87 LYS A C 1
ATOM 713 O O . LYS A 1 87 ? -18.739 -8.963 0.666 1.00 54.59 87 LYS A O 1
#

Foldseek 3Di:
DDPLLVVLVCVCVVPVLPDPDDPVVSVVVSVVVSVVVVVVVVVVVVPFDFPFWAFPCQVVCCVPPVGGDGHHDDDPRTHHGHGDPDD

InterPro domains:
  IPR058601 Phage PhiTE, phiTE_015-like [PF26207] (4-58)

Sequence (87 aa):
MDKSRQQFEEWFNSGHGDLPYSEKGKEDLKALLFQSWQASRESLINNLEPVGYITSSGVDNIKEYGYTHLNEEKSEKINIPLYRLDK

Radius of gyration: 18.08 Å; chains: 1; bounding box: 38×25×46 Å

Organism: NCBI:txid520999